Protein AF-A0A172QCM7-F1 (afdb_monomer_lite)

Radius of gyration: 15.76 Å; chains: 1; bounding box: 32×21×42 Å

InterPro domains:
  IPR000425 Major intrinsic protein [PF00230] (2-62)
  IPR023271 Aquaporin-like [G3DSA:1.20.1080.10] (1-72)
  IPR023271 Aquaporin-like [SSF81338] (1-71)
  IPR050363 Major Intrinsic Protein/Aquaporin [PTHR43829] (1-72)

Structure (mmCIF, N/CA/C/O backbone):
data_AF-A0A172QCM7-F1
#
_entry.id   AF-A0A172QCM7-F1
#
loop_
_atom_site.group_PDB
_atom_site.id
_atom_site.type_symbol
_atom_site.label_atom_id
_atom_site.label_alt_id
_atom_site.label_comp_id
_atom_site.label_asym_id
_atom_site.label_entity_id
_atom_site.label_seq_id
_atom_site.pdbx_PDB_ins_code
_atom_site.Cartn_x
_atom_site.Cartn_y
_atom_site.Cartn_z
_atom_site.occupancy
_atom_site.B_iso_or_equiv
_atom_site.auth_seq_id
_atom_site.auth_comp_id
_atom_site.auth_asym_id
_atom_site.auth_atom_id
_atom_site.pdbx_PDB_model_num
ATOM 1 N N . VAL A 1 1 ? 5.251 -11.307 2.330 1.00 92.06 1 VAL A N 1
ATOM 2 C CA . VAL A 1 1 ? 4.284 -12.151 3.079 1.00 92.06 1 VAL A CA 1
ATOM 3 C C . VAL A 1 1 ? 4.195 -11.748 4.542 1.00 92.06 1 VAL A C 1
ATOM 5 O O . VAL A 1 1 ? 3.155 -11.238 4.919 1.00 92.06 1 VAL A O 1
ATOM 8 N N . VAL A 1 2 ? 5.258 -11.892 5.348 1.00 96.44 2 VAL A N 1
ATOM 9 C CA . VAL A 1 2 ? 5.217 -11.581 6.798 1.00 96.44 2 VAL A CA 1
ATOM 10 C C . VAL A 1 2 ? 4.739 -10.149 7.077 1.00 96.44 2 VAL A C 1
ATOM 12 O O . VAL A 1 2 ? 3.780 -9.955 7.815 1.00 96.44 2 VAL A O 1
ATOM 15 N N . VAL A 1 3 ? 5.337 -9.148 6.420 1.00 96.94 3 VAL A N 1
ATOM 16 C CA . VAL A 1 3 ? 4.961 -7.731 6.598 1.00 96.94 3 VAL A CA 1
ATOM 17 C C . VAL A 1 3 ? 3.525 -7.445 6.143 1.00 96.94 3 VAL A C 1
ATOM 19 O O . VAL A 1 3 ? 2.778 -6.771 6.844 1.00 96.94 3 VAL A O 1
ATOM 22 N N . THR A 1 4 ? 3.102 -8.015 5.013 1.00 97.06 4 THR A N 1
ATOM 23 C CA . THR A 1 4 ? 1.715 -7.928 4.529 1.00 97.06 4 THR A CA 1
ATOM 24 C C . THR A 1 4 ? 0.725 -8.575 5.505 1.00 97.06 4 THR A C 1
ATOM 26 O O . THR A 1 4 ? -0.358 -8.043 5.720 1.00 97.06 4 THR A O 1
ATOM 29 N N . GLY A 1 5 ? 1.101 -9.690 6.139 1.00 97.75 5 GLY A N 1
ATOM 30 C CA . GLY A 1 5 ? 0.296 -10.344 7.172 1.00 97.75 5 GLY A CA 1
ATOM 31 C C . GLY A 1 5 ? 0.130 -9.475 8.419 1.00 97.75 5 GLY A C 1
ATOM 32 O O . GLY A 1 5 ? -0.980 -9.349 8.928 1.00 97.75 5 GLY A O 1
ATOM 33 N N . MET A 1 6 ? 1.202 -8.810 8.865 1.00 97.12 6 MET A N 1
ATOM 34 C CA . MET A 1 6 ? 1.131 -7.844 9.971 1.00 97.12 6 MET A CA 1
ATOM 35 C C . MET A 1 6 ? 0.241 -6.645 9.632 1.00 97.12 6 MET A C 1
ATOM 37 O O . MET A 1 6 ? -0.600 -6.274 10.448 1.00 97.12 6 MET A O 1
ATOM 41 N N . LEU A 1 7 ? 0.363 -6.088 8.419 1.00 97.69 7 LEU A N 1
ATOM 42 C CA . LEU A 1 7 ? -0.537 -5.034 7.941 1.00 97.69 7 LEU A CA 1
ATOM 43 C C . LEU A 1 7 ? -2.000 -5.487 8.039 1.00 97.69 7 LEU A C 1
ATOM 45 O O . LEU A 1 7 ? -2.816 -4.788 8.634 1.00 97.69 7 LEU A O 1
ATOM 49 N N . GLN A 1 8 ? -2.323 -6.661 7.491 1.00 97.94 8 GLN A N 1
ATOM 50 C CA . GLN A 1 8 ? -3.692 -7.174 7.470 1.00 97.94 8 GLN A CA 1
ATOM 51 C C . GLN A 1 8 ? -4.247 -7.405 8.881 1.00 97.94 8 GLN A C 1
ATOM 53 O O . GLN A 1 8 ? -5.387 -7.038 9.157 1.00 97.94 8 GLN A O 1
ATOM 58 N N . LEU A 1 9 ? -3.446 -7.976 9.783 1.00 97.75 9 LEU A N 1
ATOM 59 C CA . LEU A 1 9 ? -3.844 -8.223 11.169 1.00 97.75 9 LEU A CA 1
ATOM 60 C C . LEU A 1 9 ? -4.170 -6.910 11.895 1.00 97.75 9 LEU A C 1
ATOM 62 O O . LEU A 1 9 ? -5.221 -6.794 12.526 1.00 97.75 9 LEU A O 1
ATOM 66 N N . CYS A 1 10 ? -3.312 -5.897 11.766 1.00 97.06 10 CYS A N 1
ATOM 67 C CA . CYS A 1 10 ? -3.545 -4.595 12.384 1.00 97.06 10 CYS A CA 1
ATOM 68 C C . CYS A 1 10 ? -4.743 -3.860 11.764 1.00 97.06 10 CYS A C 1
ATOM 70 O O . CYS A 1 10 ? -5.519 -3.256 12.501 1.00 97.06 10 CYS A O 1
ATOM 72 N N . LEU A 1 11 ? -4.943 -3.944 10.443 1.00 97.00 11 LEU A N 1
ATOM 73 C CA . LEU A 1 11 ? -6.124 -3.378 9.777 1.00 97.00 11 LEU A CA 1
ATOM 74 C C . LEU A 1 11 ? -7.426 -3.982 10.312 1.00 97.00 11 LEU A C 1
ATOM 76 O O . LEU A 1 11 ? -8.363 -3.241 10.608 1.00 97.00 11 LEU A O 1
ATOM 80 N N . LEU A 1 12 ? -7.470 -5.307 10.481 1.00 96.69 12 LEU A N 1
ATOM 81 C CA . LEU A 1 12 ? -8.619 -5.982 11.085 1.00 96.69 12 LEU A CA 1
ATOM 82 C C . LEU A 1 12 ? -8.847 -5.494 12.519 1.00 96.69 12 LEU A C 1
ATOM 84 O O . LEU A 1 12 ? -9.971 -5.146 12.859 1.00 96.69 12 LEU A O 1
ATOM 88 N N . SER A 1 13 ? -7.788 -5.363 13.324 1.00 95.94 13 SER A N 1
ATOM 89 C CA . SER A 1 13 ? -7.904 -4.841 14.691 1.00 95.94 13 SER A CA 1
ATOM 90 C C . SER A 1 13 ? -8.398 -3.391 14.757 1.00 95.94 13 SER A C 1
ATOM 92 O O . SER A 1 13 ? -9.060 -3.036 15.726 1.00 95.94 13 SER A O 1
ATOM 94 N N . ILE A 1 14 ? -8.068 -2.547 13.774 1.00 95.38 14 ILE A N 1
ATOM 95 C CA . ILE A 1 14 ? -8.521 -1.145 13.711 1.00 95.38 14 ILE A CA 1
ATOM 96 C C . ILE A 1 14 ? -10.002 -1.057 13.318 1.00 95.38 14 ILE A C 1
ATOM 98 O O . ILE A 1 14 ? -10.717 -0.173 13.799 1.00 95.38 14 ILE A O 1
ATOM 102 N N . ALA A 1 15 ? -10.448 -1.940 12.420 1.00 93.38 15 ALA A N 1
ATOM 103 C CA . ALA A 1 15 ? -11.812 -1.964 11.897 1.00 93.38 15 ALA A CA 1
ATOM 104 C C . ALA A 1 15 ? -12.803 -2.720 12.799 1.00 93.38 15 ALA A C 1
ATOM 106 O O . ALA A 1 15 ? -14.012 -2.494 12.698 1.00 93.38 15 ALA A 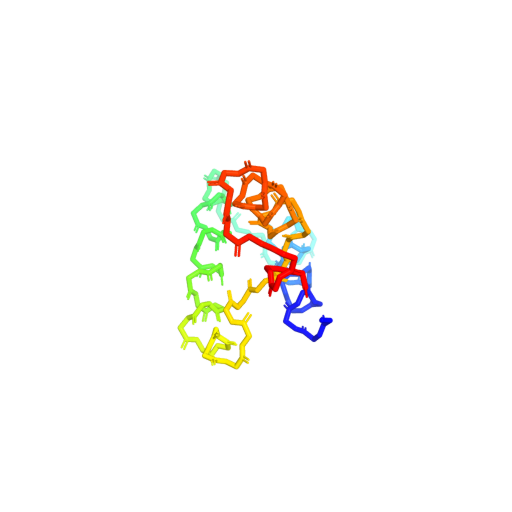O 1
ATOM 107 N N . ASP A 1 16 ? -12.309 -3.606 13.664 1.00 95.44 16 ASP A N 1
ATOM 108 C CA . ASP A 1 16 ? -13.134 -4.427 14.542 1.00 95.44 16 ASP A CA 1
ATOM 109 C C . ASP A 1 16 ? -13.740 -3.611 15.696 1.00 95.44 16 ASP A C 1
ATOM 111 O O . ASP A 1 16 ? -13.046 -3.100 16.577 1.00 95.44 16 ASP A O 1
ATOM 115 N N . LYS A 1 17 ? -15.074 -3.522 15.703 1.00 92.75 17 LYS A N 1
ATOM 116 C CA . LYS A 1 17 ? -15.849 -2.838 16.748 1.00 92.75 17 LYS A CA 1
ATOM 117 C C . LYS A 1 17 ? -16.021 -3.673 18.021 1.00 92.75 17 LYS A C 1
ATOM 119 O O . LYS A 1 17 ? -16.385 -3.105 19.045 1.00 92.75 17 LYS A O 1
ATOM 124 N N . GLY A 1 18 ? -15.812 -4.989 17.948 1.00 94.25 18 GLY A N 1
ATOM 125 C CA . GLY A 1 18 ? -15.937 -5.926 19.0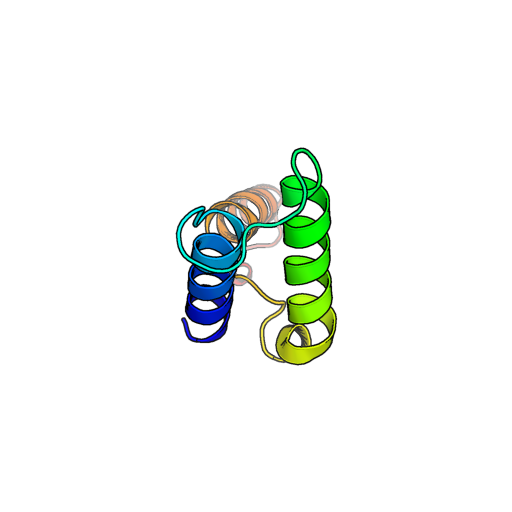67 1.00 94.25 18 GLY A CA 1
ATOM 126 C C . GLY A 1 18 ? -14.642 -6.143 19.854 1.00 94.25 18 GLY A C 1
ATOM 127 O O . GLY A 1 18 ? -14.679 -6.790 20.896 1.00 94.25 18 GLY A O 1
ATOM 128 N N . ASN A 1 19 ? -13.518 -5.609 19.370 1.00 93.50 19 ASN A N 1
ATOM 129 C CA . ASN A 1 19 ? -12.235 -5.622 20.068 1.00 93.50 19 ASN A CA 1
ATOM 130 C C . ASN A 1 19 ? -12.051 -4.316 20.873 1.00 93.50 19 ASN A C 1
ATOM 132 O O . ASN A 1 19 ? -12.865 -3.995 21.736 1.00 93.50 19 ASN A O 1
ATOM 136 N N . ASN A 1 20 ? -11.011 -3.531 20.578 1.00 93.00 20 ASN A N 1
ATOM 137 C CA . ASN A 1 20 ? -10.790 -2.200 21.130 1.00 93.00 20 ASN A CA 1
ATOM 138 C C . ASN A 1 20 ? -10.894 -1.172 19.991 1.00 93.00 20 ASN A C 1
ATOM 140 O O . ASN A 1 20 ? -9.896 -0.927 19.303 1.00 93.00 20 ASN A O 1
ATOM 144 N N . PRO A 1 21 ? -12.096 -0.631 19.726 1.00 88.50 21 PRO A N 1
ATOM 145 C CA . PRO A 1 21 ? -12.317 0.214 18.568 1.00 88.50 21 PRO A CA 1
ATOM 146 C C . PRO A 1 21 ? -11.524 1.512 18.670 1.00 88.50 21 PRO A C 1
ATOM 148 O O . PRO A 1 21 ? -11.438 2.156 19.716 1.00 88.50 21 PRO A O 1
ATOM 151 N N . THR A 1 22 ? -10.998 1.942 17.530 1.00 91.12 22 THR A N 1
ATOM 152 C CA . THR A 1 22 ? -10.445 3.290 17.398 1.00 91.12 22 THR A CA 1
ATOM 153 C C . THR A 1 22 ? -11.542 4.345 17.557 1.00 91.12 22 THR A C 1
ATOM 155 O O . THR A 1 22 ? -12.720 4.095 17.285 1.00 91.12 22 THR A O 1
ATOM 158 N N . LEU A 1 23 ? -11.156 5.553 17.982 1.00 93.94 23 LEU A 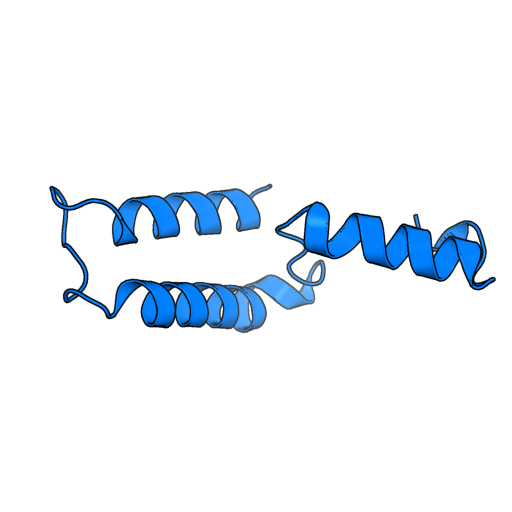N 1
ATOM 159 C CA . LEU A 1 23 ? -12.083 6.680 18.055 1.00 93.94 23 LEU A CA 1
ATOM 160 C C . LEU A 1 23 ? -12.714 6.918 16.673 1.00 93.94 23 LEU A C 1
ATOM 162 O O . LEU A 1 23 ? -12.013 6.957 15.657 1.00 93.94 23 LEU A O 1
ATOM 166 N N . LEU A 1 24 ? -14.036 7.086 16.633 1.00 92.69 24 LEU A N 1
ATOM 167 C CA . LEU A 1 24 ? -14.790 7.330 15.400 1.00 92.69 24 LEU A CA 1
ATOM 168 C C . LEU A 1 24 ? -14.155 8.451 14.564 1.00 92.69 24 LEU A C 1
ATOM 170 O O . LEU A 1 24 ? -13.860 9.530 15.072 1.00 92.69 24 LEU A O 1
ATOM 174 N N . GLY A 1 25 ? -13.920 8.177 13.279 1.00 93.38 25 GLY A N 1
ATOM 175 C CA . GLY A 1 25 ? -13.296 9.119 12.346 1.00 93.38 25 GLY A CA 1
ATOM 176 C C . GLY A 1 25 ? -11.762 9.133 12.362 1.00 93.38 25 GLY A C 1
ATOM 177 O O . GLY A 1 25 ? -11.158 9.664 11.434 1.00 93.38 25 GLY A O 1
ATOM 178 N N . THR A 1 26 ? -11.102 8.503 13.340 1.00 96.38 26 THR A N 1
ATOM 179 C CA . THR A 1 26 ? -9.623 8.455 13.413 1.00 96.38 26 THR A CA 1
ATOM 180 C C . THR A 1 26 ? -8.998 7.256 12.696 1.00 96.38 26 THR A C 1
ATOM 182 O O . THR A 1 26 ? -7.778 7.185 12.552 1.00 96.38 26 THR A O 1
ATOM 185 N N . GLN A 1 27 ? -9.818 6.338 12.179 1.00 95.38 27 GLN A N 1
ATOM 186 C CA . GLN A 1 27 ? -9.384 5.074 11.567 1.00 95.38 27 GLN A CA 1
ATOM 187 C C . GLN A 1 27 ? -8.379 5.278 10.423 1.00 95.38 27 GLN A C 1
ATOM 189 O O . GLN A 1 27 ? -7.393 4.546 10.318 1.00 95.38 27 GLN A O 1
ATOM 194 N N . ALA A 1 28 ? -8.596 6.301 9.589 1.00 96.56 28 ALA A N 1
ATOM 195 C CA . ALA A 1 28 ? -7.706 6.629 8.47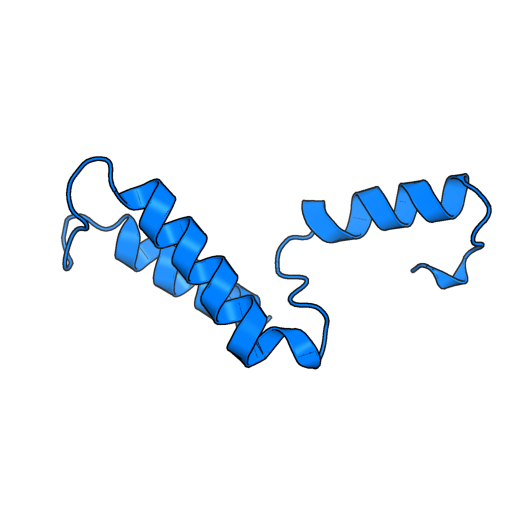7 1.00 96.56 28 ALA A CA 1
ATOM 196 C C . ALA A 1 28 ? -6.318 7.081 8.962 1.00 96.56 28 ALA A C 1
ATOM 198 O O . ALA A 1 28 ? -5.304 6.642 8.422 1.00 96.56 28 ALA A O 1
ATOM 199 N N . ILE A 1 29 ? -6.267 7.902 10.017 1.00 97.81 29 ILE A N 1
ATOM 200 C CA . ILE A 1 29 ? -5.011 8.386 10.606 1.00 97.81 29 ILE A CA 1
ATOM 201 C C . ILE A 1 29 ? -4.239 7.219 11.221 1.00 97.81 29 ILE A C 1
ATOM 203 O O . ILE A 1 29 ? -3.054 7.053 10.938 1.00 97.81 29 ILE A O 1
ATOM 207 N N . VAL A 1 30 ? -4.910 6.373 12.008 1.00 97.50 30 VAL A N 1
ATOM 208 C CA . VAL A 1 30 ? -4.279 5.200 12.637 1.00 97.50 30 VAL A CA 1
ATOM 209 C C . VAL A 1 30 ? -3.746 4.230 11.578 1.00 97.50 30 VAL A C 1
ATOM 211 O O . VAL A 1 30 ? -2.634 3.721 11.709 1.00 97.50 30 VAL A O 1
ATOM 214 N N . THR A 1 31 ? -4.483 4.037 10.482 1.00 97.38 31 THR A N 1
ATOM 215 C CA . THR A 1 31 ? -4.027 3.229 9.341 1.00 97.38 31 THR A CA 1
ATOM 216 C C . THR A 1 31 ? -2.798 3.837 8.657 1.00 97.38 31 THR A C 1
ATOM 218 O O . THR A 1 31 ? -1.864 3.117 8.310 1.00 97.38 31 THR A O 1
ATOM 221 N N . GLY A 1 32 ? -2.750 5.162 8.494 1.00 97.75 32 GLY A N 1
ATOM 222 C CA . GLY A 1 32 ? -1.568 5.850 7.971 1.00 97.75 32 GLY A CA 1
ATOM 223 C C . GLY A 1 32 ? -0.345 5.672 8.875 1.00 97.75 32 GLY A C 1
ATOM 224 O O . GLY A 1 32 ? 0.733 5.320 8.397 1.00 97.75 32 GLY A O 1
ATOM 225 N N . ILE A 1 33 ? -0.524 5.833 10.189 1.00 98.12 33 ILE A N 1
ATOM 226 C CA . ILE A 1 33 ? 0.5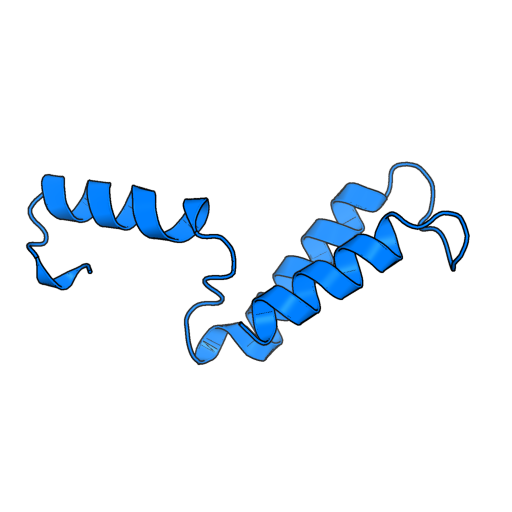33 5.623 11.190 1.00 98.12 33 ILE A CA 1
ATOM 227 C C . ILE A 1 33 ? 1.053 4.180 11.143 1.00 98.12 33 ILE A C 1
ATOM 229 O O . ILE A 1 33 ? 2.264 3.969 11.180 1.00 98.12 33 ILE A O 1
ATOM 233 N N . LEU A 1 34 ? 0.169 3.192 10.993 1.00 97.88 34 LEU A N 1
ATOM 234 C CA . LEU A 1 34 ? 0.551 1.788 10.826 1.00 97.88 34 LEU A CA 1
ATOM 235 C C . LEU A 1 34 ? 1.509 1.593 9.637 1.00 97.88 34 LEU A C 1
ATOM 237 O O . LEU A 1 34 ? 2.545 0.945 9.785 1.00 97.88 34 LEU A O 1
ATOM 241 N N . VAL A 1 35 ? 1.204 2.184 8.477 1.00 97.88 35 VAL A N 1
ATOM 242 C CA . VAL A 1 35 ? 2.075 2.101 7.289 1.00 97.88 35 VAL A CA 1
ATOM 243 C C . VAL A 1 35 ? 3.427 2.778 7.538 1.00 97.88 35 VAL A C 1
ATOM 245 O O . VAL A 1 35 ? 4.460 2.223 7.163 1.00 97.88 35 VAL A O 1
ATOM 248 N N . VAL A 1 36 ? 3.446 3.933 8.214 1.00 98.12 36 VAL A N 1
ATOM 249 C CA . VAL A 1 36 ? 4.691 4.635 8.585 1.00 98.12 36 VAL A CA 1
ATOM 250 C C . VAL A 1 36 ? 5.567 3.765 9.489 1.00 98.12 36 VAL A C 1
ATOM 252 O O . VAL A 1 36 ? 6.757 3.605 9.221 1.00 98.12 36 VAL A O 1
ATOM 255 N N . ILE A 1 37 ? 4.985 3.156 10.524 1.00 98.12 37 ILE A N 1
ATOM 256 C CA . ILE A 1 37 ? 5.712 2.288 11.461 1.00 98.12 37 ILE A CA 1
ATOM 257 C C . ILE A 1 37 ? 6.286 1.069 10.735 1.00 98.12 37 ILE A C 1
ATOM 259 O O . ILE A 1 37 ? 7.449 0.723 10.954 1.00 98.12 37 ILE A O 1
ATOM 263 N N . ILE A 1 38 ? 5.518 0.444 9.837 1.00 97.62 38 ILE A N 1
ATOM 264 C CA . ILE A 1 38 ? 6.007 -0.660 8.999 1.00 97.62 38 ILE A CA 1
ATOM 265 C C . ILE A 1 38 ? 7.195 -0.208 8.140 1.00 97.62 38 ILE A C 1
ATOM 267 O O . ILE A 1 38 ? 8.196 -0.921 8.060 1.00 97.62 38 ILE A O 1
ATOM 271 N N . GLY A 1 39 ? 7.117 0.976 7.529 1.00 96.56 39 GLY A N 1
ATOM 272 C CA . GLY A 1 39 ? 8.200 1.530 6.719 1.00 96.56 39 GLY A CA 1
ATOM 273 C C . GLY A 1 39 ? 9.490 1.739 7.516 1.00 96.56 39 GLY A C 1
ATOM 274 O O . GLY A 1 39 ? 10.554 1.314 7.069 1.00 96.56 39 GLY A O 1
ATOM 275 N N . ILE A 1 40 ? 9.394 2.328 8.711 1.00 97.62 40 ILE A N 1
ATOM 276 C CA . ILE A 1 40 ? 10.557 2.624 9.566 1.00 97.62 40 ILE A CA 1
ATOM 277 C C . ILE A 1 40 ? 11.176 1.341 10.142 1.00 97.62 40 ILE A C 1
ATOM 279 O O . ILE A 1 40 ? 12.396 1.231 10.209 1.00 97.62 40 ILE A O 1
ATOM 283 N N . SER A 1 41 ? 10.357 0.367 10.549 1.00 96.94 41 SER A N 1
ATOM 284 C CA . SER A 1 41 ? 10.838 -0.835 11.250 1.00 96.94 41 SER A CA 1
ATOM 285 C C . SER A 1 41 ? 11.229 -1.993 10.327 1.00 96.94 41 SER A C 1
ATOM 287 O O . SER A 1 41 ? 12.160 -2.735 10.630 1.00 96.94 41 SER A O 1
ATOM 289 N N . LEU A 1 42 ? 10.523 -2.174 9.208 1.00 96.50 42 LEU A N 1
ATOM 290 C CA . LEU A 1 42 ? 10.625 -3.368 8.356 1.00 96.50 42 LEU A CA 1
ATOM 291 C C . LEU A 1 42 ? 10.877 -3.035 6.880 1.00 96.50 42 LEU A C 1
ATOM 293 O O . LEU A 1 42 ? 11.030 -3.940 6.055 1.00 96.50 42 LEU A O 1
ATOM 297 N N . GLY A 1 43 ? 10.941 -1.748 6.531 1.00 95.19 43 GLY A N 1
ATOM 298 C CA . GLY A 1 43 ? 11.097 -1.291 5.156 1.00 95.19 43 GLY A CA 1
ATOM 299 C C . GLY A 1 43 ? 12.475 -1.542 4.550 1.00 95.19 43 GLY A C 1
ATOM 300 O O . GLY A 1 43 ? 12.561 -1.753 3.345 1.00 95.19 43 GLY A O 1
ATOM 301 N N . MET A 1 44 ? 13.544 -1.585 5.349 1.00 96.19 44 MET A N 1
ATOM 302 C CA . MET A 1 44 ? 14.921 -1.651 4.830 1.00 96.19 44 MET A CA 1
ATOM 303 C C . MET A 1 44 ? 15.234 -2.929 4.035 1.00 96.19 44 MET A C 1
ATOM 305 O O . MET A 1 44 ? 16.047 -2.888 3.120 1.00 96.19 44 MET A O 1
ATOM 309 N N . ASN A 1 45 ? 14.574 -4.050 4.339 1.00 94.62 45 ASN A N 1
ATOM 310 C CA . ASN A 1 45 ? 14.882 -5.337 3.704 1.00 94.62 45 ASN A CA 1
ATOM 311 C C . ASN A 1 45 ? 14.320 -5.478 2.280 1.00 94.62 45 ASN A C 1
ATOM 313 O O . ASN A 1 45 ? 14.858 -6.236 1.480 1.00 94.62 45 ASN A O 1
ATOM 317 N N . SER A 1 46 ? 13.191 -4.827 1.977 1.00 93.62 46 SER A N 1
ATOM 318 C CA . SER A 1 46 ? 12.457 -5.041 0.711 1.00 93.62 46 SER A CA 1
ATOM 319 C C . SER A 1 46 ? 11.634 -3.838 0.236 1.00 93.62 46 SER A C 1
ATOM 321 O O . SER A 1 46 ? 10.795 -3.971 -0.650 1.00 93.62 46 SER A O 1
ATOM 323 N N . GLY A 1 47 ? 11.818 -2.663 0.840 1.00 93.25 47 GLY A N 1
ATOM 324 C CA . GLY A 1 47 ? 11.068 -1.453 0.497 1.00 93.25 47 GLY A CA 1
ATOM 325 C C . GLY A 1 47 ? 9.595 -1.479 0.912 1.00 93.25 47 GLY A C 1
ATOM 326 O O . GLY A 1 47 ? 8.814 -0.717 0.353 1.00 93.25 47 GLY A O 1
ATOM 327 N N . TYR A 1 48 ? 9.210 -2.352 1.860 1.00 92.81 48 TYR A N 1
ATOM 328 C CA . TYR A 1 48 ? 7.827 -2.538 2.337 1.00 92.81 48 TYR A CA 1
ATOM 329 C C . TYR A 1 48 ? 6.799 -2.631 1.191 1.00 92.81 48 TYR A C 1
ATOM 331 O O . TYR A 1 48 ? 5.714 -2.055 1.264 1.00 92.81 48 TYR A O 1
ATOM 339 N N . ALA A 1 49 ? 7.131 -3.404 0.150 1.00 91.94 49 ALA A N 1
ATOM 340 C CA . ALA A 1 49 ? 6.279 -3.729 -0.998 1.00 91.94 49 ALA A CA 1
ATOM 341 C C . ALA A 1 49 ? 5.064 -4.602 -0.603 1.00 91.94 49 ALA A C 1
ATOM 343 O O . ALA A 1 49 ? 4.923 -5.765 -0.981 1.00 91.94 49 ALA A O 1
ATOM 344 N N . ILE A 1 50 ? 4.205 -4.064 0.262 1.00 95.88 50 ILE A N 1
ATOM 345 C CA . ILE A 1 50 ? 3.075 -4.753 0.898 1.00 95.88 50 ILE A CA 1
ATOM 346 C C . ILE A 1 50 ? 1.799 -4.704 0.052 1.00 95.88 50 ILE A C 1
ATOM 348 O O . ILE A 1 50 ? 0.810 -5.324 0.433 1.00 95.88 50 ILE A O 1
ATOM 352 N N . ASN A 1 51 ? 1.813 -3.993 -1.079 1.00 95.94 51 ASN A N 1
ATOM 353 C CA . ASN A 1 51 ? 0.666 -3.806 -1.962 1.00 95.94 51 ASN A CA 1
ATOM 354 C C . ASN A 1 51 ? 1.074 -4.058 -3.428 1.00 95.94 51 ASN A C 1
ATOM 356 O O . ASN A 1 51 ? 1.788 -3.236 -3.998 1.00 95.94 51 ASN A O 1
ATOM 360 N N . PRO A 1 52 ? 0.567 -5.117 -4.087 1.00 94.44 52 PRO A N 1
ATOM 361 C CA . PRO A 1 52 ? 0.862 -5.385 -5.496 1.00 94.44 52 PRO A CA 1
ATOM 362 C C . PRO A 1 52 ? 0.568 -4.198 -6.426 1.00 94.44 52 PRO A C 1
ATOM 364 O O . PRO A 1 52 ? 1.340 -3.932 -7.344 1.00 94.44 52 PRO A O 1
ATOM 367 N N . SER A 1 53 ? -0.491 -3.430 -6.152 1.00 96.19 53 SER A N 1
ATOM 368 C CA . SER A 1 53 ? -0.863 -2.237 -6.926 1.00 96.19 53 SER A CA 1
ATOM 369 C C . SER A 1 53 ? 0.096 -1.059 -6.727 1.00 96.19 53 SER A C 1
ATOM 371 O O . SER A 1 53 ? 0.118 -0.145 -7.546 1.00 96.19 53 SER A O 1
ATOM 373 N N . ARG A 1 54 ? 0.891 -1.059 -5.652 1.00 96.75 54 ARG A N 1
ATOM 374 C CA . ARG A 1 54 ? 1.926 -0.047 -5.385 1.00 96.75 54 ARG A CA 1
ATOM 375 C C . ARG A 1 54 ? 3.238 -0.361 -6.101 1.00 96.75 54 ARG A C 1
ATOM 377 O O . ARG A 1 54 ? 4.012 0.563 -6.343 1.00 96.75 54 ARG A O 1
ATOM 384 N N . ASP A 1 55 ? 3.484 -1.630 -6.417 1.00 96.25 55 ASP A N 1
ATOM 385 C CA . ASP A 1 55 ? 4.774 -2.105 -6.924 1.00 96.25 55 ASP A CA 1
ATOM 386 C C . ASP A 1 55 ? 4.732 -2.508 -8.404 1.00 96.25 55 ASP A C 1
ATOM 388 O O . ASP A 1 55 ? 5.595 -2.090 -9.174 1.00 96.25 55 ASP A O 1
ATOM 392 N N . LEU A 1 56 ? 3.725 -3.269 -8.843 1.00 96.94 56 LEU A N 1
ATOM 393 C CA . LEU A 1 56 ? 3.666 -3.790 -10.214 1.00 96.94 56 LEU A CA 1
ATOM 394 C C . LEU A 1 56 ? 3.374 -2.705 -11.268 1.00 96.94 56 LEU A C 1
ATOM 396 O O . LEU A 1 56 ? 4.110 -2.651 -12.255 1.00 96.94 56 LEU A O 1
ATOM 400 N N . PRO A 1 57 ? 2.374 -1.813 -11.100 1.00 97.75 57 PRO A N 1
ATOM 401 C CA . PRO A 1 57 ? 2.093 -0.791 -12.108 1.00 97.75 57 PRO A CA 1
ATOM 402 C C . PRO A 1 57 ? 3.254 0.192 -12.327 1.00 97.75 57 PRO A C 1
ATOM 404 O O . PRO A 1 57 ? 3.590 0.435 -13.486 1.00 97.75 57 PRO A O 1
ATOM 407 N N . PRO A 1 58 ? 3.938 0.710 -11.282 1.00 97.62 58 PRO A N 1
ATOM 408 C CA . PRO A 1 58 ? 5.117 1.550 -11.490 1.00 97.62 58 PRO A CA 1
ATOM 409 C C . PRO A 1 58 ? 6.276 0.820 -12.174 1.00 97.62 58 PRO A C 1
ATOM 411 O O . PRO A 1 58 ? 6.931 1.421 -13.019 1.00 97.62 58 PRO A O 1
ATOM 414 N N . ARG A 1 59 ? 6.506 -0.468 -11.876 1.00 97.06 59 ARG A N 1
ATOM 415 C CA . ARG A 1 59 ? 7.517 -1.280 -12.583 1.00 97.06 59 ARG A CA 1
ATOM 416 C C . ARG A 1 59 ? 7.176 -1.467 -14.058 1.00 97.06 59 ARG A C 1
ATOM 418 O O . ARG A 1 59 ? 8.043 -1.364 -14.918 1.00 97.06 59 ARG A O 1
ATOM 425 N N . PHE A 1 60 ? 5.904 -1.696 -14.368 1.00 97.75 60 PHE A N 1
ATOM 426 C CA . PHE A 1 60 ? 5.449 -1.776 -15.753 1.00 97.75 60 PHE A CA 1
ATOM 427 C C . PHE A 1 60 ? 5.609 -0.439 -16.484 1.00 97.75 60 PHE A C 1
ATOM 429 O O . PHE A 1 60 ? 6.058 -0.406 -17.628 1.00 97.75 60 PHE A O 1
ATOM 436 N N . PHE A 1 61 ? 5.314 0.674 -15.811 1.00 98.19 61 PHE A N 1
ATOM 437 C CA . PHE A 1 61 ? 5.564 2.002 -16.359 1.00 98.19 61 PHE A CA 1
ATOM 438 C C . PHE A 1 61 ? 7.054 2.232 -16.650 1.00 98.19 61 PHE A C 1
ATOM 440 O O . PHE A 1 61 ? 7.392 2.647 -17.756 1.00 98.19 61 PHE A O 1
ATOM 447 N N . THR A 1 62 ? 7.956 1.933 -15.709 1.00 98.25 62 THR A N 1
ATOM 448 C CA . THR A 1 62 ? 9.400 2.133 -15.926 1.00 98.25 62 THR A CA 1
ATOM 449 C C . THR A 1 62 ? 9.957 1.204 -17.003 1.00 98.25 62 THR A C 1
ATOM 451 O O . THR A 1 62 ? 10.813 1.629 -17.779 1.00 98.25 62 THR A O 1
ATOM 454 N N . PHE A 1 63 ? 9.425 -0.016 -17.128 1.00 98.00 63 PHE A N 1
ATOM 455 C CA . PHE A 1 63 ? 9.724 -0.906 -18.250 1.00 98.00 63 PHE A CA 1
ATOM 456 C C . PHE A 1 63 ? 9.404 -0.245 -19.599 1.00 98.00 63 PHE A C 1
ATOM 458 O O . PHE A 1 63 ? 10.281 -0.159 -20.459 1.00 98.00 63 PHE A O 1
ATOM 465 N N . LEU A 1 64 ? 8.182 0.282 -19.764 1.00 98.12 64 LEU A N 1
ATOM 466 C CA . LEU A 1 64 ? 7.770 0.986 -20.987 1.00 98.12 64 LEU A CA 1
ATOM 467 C C . LEU A 1 64 ? 8.569 2.269 -21.229 1.00 98.12 64 LEU A C 1
ATOM 469 O O . LEU A 1 64 ? 8.828 2.627 -22.375 1.00 98.12 64 LEU A O 1
ATOM 473 N N . ALA A 1 65 ? 8.977 2.950 -20.161 1.00 98.06 65 ALA A N 1
ATOM 474 C CA . ALA A 1 65 ? 9.746 4.183 -20.239 1.00 98.06 65 ALA A CA 1
ATOM 475 C C . ALA A 1 65 ? 11.239 3.955 -20.572 1.00 98.06 65 ALA A C 1
ATOM 477 O O . ALA A 1 65 ? 12.004 4.914 -20.635 1.00 98.06 65 ALA A O 1
ATOM 478 N N . GLY A 1 66 ? 11.658 2.705 -20.812 1.00 97.56 66 GLY A N 1
ATOM 479 C CA . GLY A 1 66 ? 12.982 2.376 -21.345 1.00 97.56 66 GLY A CA 1
ATOM 480 C C . GLY A 1 66 ? 14.021 1.938 -20.312 1.00 97.56 66 GLY A C 1
ATOM 481 O O . GLY A 1 66 ? 15.185 1.784 -20.672 1.00 97.56 66 GLY A O 1
ATOM 482 N N . TRP A 1 67 ? 13.633 1.679 -19.056 1.00 97.50 67 TRP A N 1
ATOM 483 C CA . TRP A 1 67 ? 14.559 1.167 -18.030 1.00 97.50 67 TRP A CA 1
ATOM 484 C C . TRP A 1 67 ? 14.979 -0.297 -18.259 1.00 97.50 67 TRP A C 1
ATOM 486 O O . TRP A 1 67 ? 15.885 -0.778 -17.584 1.00 97.50 67 TRP A O 1
ATOM 496 N N . GLY A 1 68 ? 14.354 -0.990 -19.219 1.00 97.06 68 GLY A N 1
ATOM 497 C CA . GLY A 1 68 ? 14.680 -2.366 -19.596 1.00 97.06 68 GLY A CA 1
ATOM 498 C C . GLY A 1 68 ? 13.997 -3.424 -18.725 1.00 97.06 68 GLY A C 1
ATOM 499 O O . GLY A 1 68 ? 13.261 -3.116 -17.789 1.00 97.06 68 GLY A O 1
ATOM 500 N N . SER A 1 69 ? 14.207 -4.703 -19.052 1.00 96.56 69 SER A N 1
ATOM 501 C CA . SER A 1 69 ? 13.552 -5.840 -18.382 1.00 96.56 69 SER A CA 1
ATOM 502 C C . SER A 1 69 ? 14.025 -6.082 -16.944 1.00 96.56 69 SER A C 1
ATOM 504 O O . SER A 1 69 ? 13.426 -6.885 -16.240 1.00 96.56 69 SER A O 1
ATOM 506 N N . GLN A 1 70 ? 15.078 -5.394 -16.497 1.00 96.62 70 GLN A N 1
ATOM 507 C CA . GLN A 1 70 ? 15.678 -5.535 -15.167 1.00 96.62 70 GLN A CA 1
ATOM 508 C C . GLN A 1 70 ? 14.787 -5.002 -14.031 1.00 96.62 70 GLN A C 1
ATOM 510 O O . GLN A 1 70 ? 15.095 -5.214 -12.863 1.00 96.62 70 GLN A O 1
ATOM 515 N N . VAL A 1 71 ? 13.705 -4.285 -14.349 1.00 96.44 71 VAL A N 1
ATOM 516 C CA . VAL A 1 71 ? 12.774 -3.723 -13.352 1.00 96.44 71 VAL A CA 1
ATOM 517 C C . VAL A 1 71 ? 11.816 -4.761 -12.747 1.00 96.44 71 VAL A C 1
ATOM 519 O O . VAL A 1 71 ? 11.088 -4.445 -11.798 1.00 96.44 71 VAL A O 1
ATOM 522 N N . PHE A 1 72 ? 11.793 -5.983 -13.284 1.00 92.50 72 PHE A N 1
ATOM 523 C CA . PHE A 1 72 ? 10.965 -7.090 -12.807 1.00 92.50 72 PHE A CA 1
ATOM 524 C C . PHE A 1 72 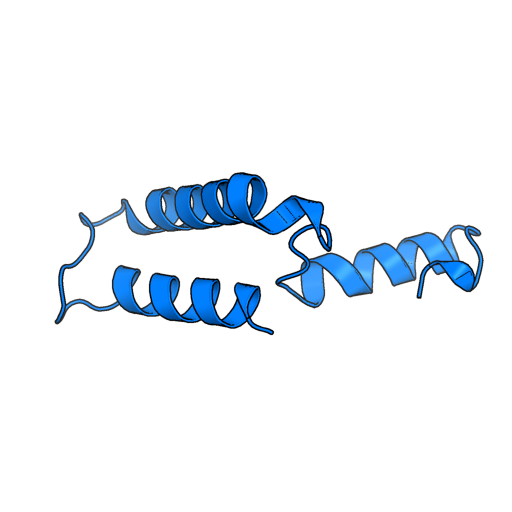? 11.760 -8.053 -11.929 1.00 92.50 72 PHE A C 1
ATOM 526 O O . PHE A 1 72 ? 12.830 -8.519 -12.371 1.00 92.50 72 PHE A O 1
#

Sequence (72 aa):
VVVTGMLQLCLLSIADKGNNPTLLGTQAIVTGILVVIIGISLGMNSGYAINPSRDLPPRFFTFLAGWGSQVF

Secondary structure (DSSP, 8-state):
-HHHHHHHHHHHHHH-SSSSPPPTT-HHHHHHHHHHHHHHHHGGGTTT---HHHHHHHHHHHIIIII-GGG-

Organism: Bubalus bubalis (NCBI:txid89462)

pLDDT: mean 96.03, std 2.07, range [88.5, 98.25]

Foldseek 3Di:
DVLLVVLVVVLCVAPDPVHDHDDPPCSVVVSVVSLVVCCVPPCPPPNSPNDCVVQVVVLVVVCVVPPHPVSD